Protein AF-A0A8W8NV64-F1 (afdb_monomer)

pLDDT: mean 71.46, std 15.32, range [35.78, 88.56]

Nearest PDB structures (foldseek):
  2grg-assembly1_A  TM=4.434E-01  e=5.613E+00  Saccharomyces cerevisiae
  8a3w-assembly1_g  TM=3.659E-01  e=4.357E+00  Leishmania major strain Friedlin

Sequence (96 aa):
VYKDMGQMTCQTTFAECAVLDKSYCGGTCPAGCSDLNDVYHAHRFALNLPVCRAALNSGDLTSSGGHVVWKNEHANGGEASEFVQSTRNINTPILG

Solvent-accessible surface area (backbone atoms only — not comparable to full-atom values): 5541 Å² total; per-residue (Å²): 94,79,46,78,62,50,78,45,48,64,73,41,30,48,53,77,53,79,48,58,74,77,16,37,36,32,34,32,28,53,55,65,47,70,83,58,97,74,80,55,91,58,83,58,37,51,30,86,41,32,44,46,37,47,29,42,54,67,64,72,34,54,65,74,30,46,74,48,43,31,32,32,44,69,47,104,86,50,60,31,31,30,72,58,52,90,75,64,52,90,74,60,76,82,80,125

Organism: Magallana gigas (NCBI:txid29159)

Foldseek 3Di:
DEAEPEADELQAFQVVVVDQDFYKYKYWYAAQSCPDPDQDPDQKDARNDGPQNVCCNPVVAPNRIGMWMWTWYDDPPGTIIGTPRPPPPPPPPPDD

Mean predicted aligned error: 9.49 Å

Secondary structure (DSSP, 8-state):
-EEEEEE--TT-BGGGS---SS-EEEEEEPTTTT-S------SSEETTSBHHHHHHHHTSS-TT-EEEEEEEEEETTEEEEEE--TTS-TT-----

Structure (mmCIF, N/CA/C/O backbone):
data_AF-A0A8W8NV64-F1
#
_entry.id   AF-A0A8W8NV64-F1
#
loop_
_atom_site.group_PDB
_atom_site.id
_atom_site.type_symbol
_atom_site.label_atom_id
_atom_site.label_alt_id
_atom_site.label_comp_id
_atom_site.label_asym_id
_atom_site.label_entity_id
_atom_site.label_seq_id
_atom_site.pdbx_PDB_ins_code
_atom_site.Cartn_x
_atom_site.Cartn_y
_atom_site.Cartn_z
_atom_site.occupancy
_atom_site.B_iso_or_equiv
_atom_site.auth_seq_id
_atom_site.auth_comp_id
_atom_site.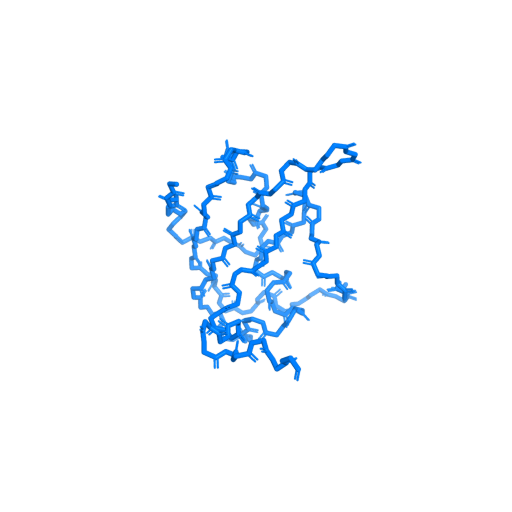auth_asym_id
_atom_site.auth_atom_id
_atom_site.pdbx_PDB_model_num
ATOM 1 N N . VAL A 1 1 ? 2.653 8.588 12.625 1.00 65.75 1 VAL A N 1
ATOM 2 C CA . VAL A 1 1 ? 1.227 8.978 12.479 1.00 65.75 1 VAL A CA 1
ATOM 3 C C . VAL A 1 1 ? 0.582 8.021 11.487 1.00 65.75 1 VAL A C 1
ATOM 5 O O . VAL A 1 1 ? 1.290 7.597 10.586 1.00 65.75 1 VAL A O 1
ATOM 8 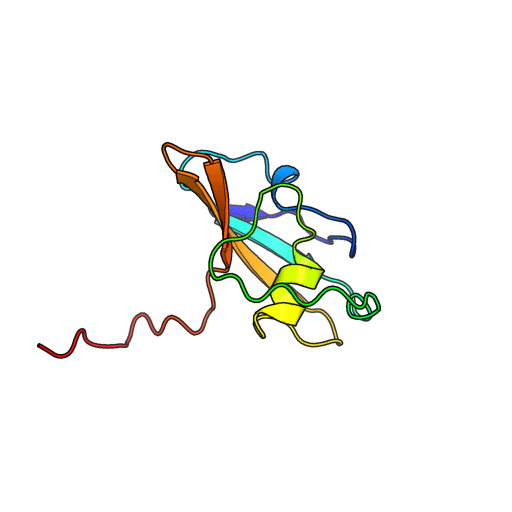N N . TYR A 1 2 ? -0.675 7.608 11.680 1.00 77.81 2 TYR A N 1
ATOM 9 C CA . TYR A 1 2 ? -1.413 6.792 10.703 1.00 77.81 2 TYR A CA 1
ATOM 10 C C . TYR A 1 2 ? -2.419 7.680 9.963 1.00 77.81 2 TYR A C 1
ATOM 12 O O . TYR A 1 2 ? -3.199 8.376 10.612 1.00 77.81 2 TYR A O 1
ATOM 20 N N . LYS A 1 3 ? -2.379 7.682 8.631 1.00 82.88 3 LYS A N 1
ATOM 21 C CA . LYS A 1 3 ? -3.321 8.384 7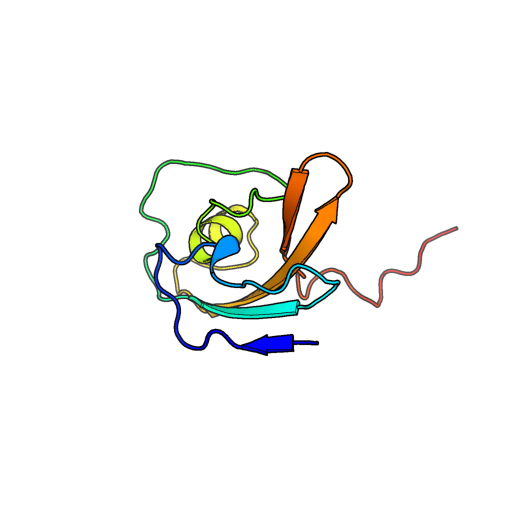.763 1.00 82.88 3 LYS A CA 1
ATOM 22 C C . LYS A 1 3 ? -4.238 7.366 7.103 1.00 82.88 3 LYS A C 1
ATOM 24 O O . LYS A 1 3 ? -3.799 6.582 6.265 1.00 82.88 3 LYS A O 1
ATOM 29 N N . ASP A 1 4 ? -5.511 7.413 7.471 1.00 83.94 4 ASP A N 1
ATOM 30 C CA . ASP A 1 4 ? -6.535 6.631 6.796 1.00 83.94 4 ASP A CA 1
ATOM 31 C C . ASP A 1 4 ? -6.983 7.350 5.518 1.00 83.94 4 ASP A C 1
ATOM 33 O O . ASP A 1 4 ? -7.367 8.520 5.549 1.00 83.94 4 ASP A O 1
ATOM 37 N N . MET A 1 5 ? -6.892 6.657 4.390 1.00 83.00 5 MET A N 1
ATOM 38 C CA . MET A 1 5 ? -7.355 7.100 3.079 1.00 83.00 5 M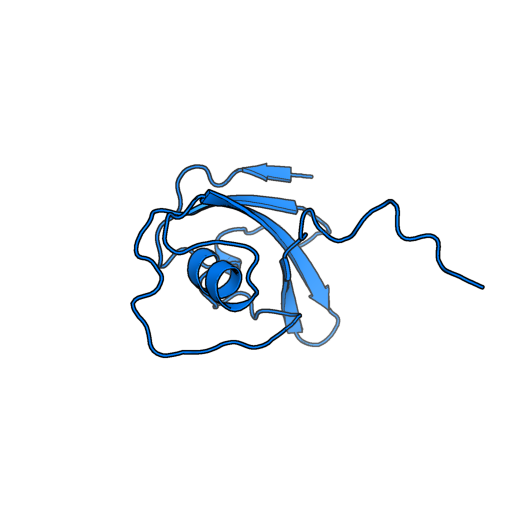ET A CA 1
ATOM 39 C C . MET A 1 5 ? -8.792 6.650 2.784 1.00 83.00 5 MET A C 1
ATOM 41 O O . MET A 1 5 ? -9.333 6.996 1.737 1.00 83.00 5 MET A O 1
ATOM 45 N N . GLY A 1 6 ? -9.426 5.889 3.682 1.00 86.69 6 GLY A N 1
ATOM 46 C CA . GLY A 1 6 ? -10.771 5.368 3.488 1.00 86.69 6 GLY A CA 1
ATOM 47 C C . GLY A 1 6 ? -10.862 4.406 2.304 1.00 86.69 6 GLY A C 1
ATOM 48 O O . GLY A 1 6 ? -10.029 3.511 2.144 1.00 86.69 6 GLY A O 1
ATOM 49 N N . GLN A 1 7 ? -11.904 4.560 1.484 1.00 87.06 7 GLN A N 1
ATOM 50 C CA . GLN A 1 7 ? -12.117 3.717 0.311 1.00 87.06 7 GLN A CA 1
ATOM 51 C C . GLN A 1 7 ? -11.260 4.210 -0.862 1.00 87.06 7 GLN A C 1
ATOM 53 O O . GLN A 1 7 ? -11.485 5.287 -1.410 1.00 87.06 7 GLN A O 1
ATOM 58 N N . MET A 1 8 ? -10.286 3.399 -1.257 1.00 87.88 8 MET A N 1
ATOM 59 C CA . MET A 1 8 ? -9.388 3.690 -2.367 1.00 87.88 8 MET A CA 1
ATOM 60 C C . MET A 1 8 ? -9.967 3.180 -3.689 1.00 87.88 8 MET A C 1
ATOM 62 O O . MET A 1 8 ? -10.967 2.461 -3.736 1.00 87.88 8 MET A O 1
ATOM 66 N N . THR A 1 9 ? -9.316 3.542 -4.788 1.00 87.00 9 THR A N 1
ATOM 67 C CA . THR A 1 9 ? -9.584 2.989 -6.118 1.00 87.00 9 THR A CA 1
ATOM 68 C C . THR A 1 9 ? -8.393 2.151 -6.573 1.00 87.00 9 THR A C 1
ATOM 70 O O . THR A 1 9 ? -7.286 2.290 -6.053 1.00 87.00 9 THR A O 1
ATOM 73 N N . CYS A 1 10 ? -8.565 1.329 -7.611 1.00 83.88 10 CYS A N 1
ATOM 74 C CA . CYS A 1 10 ? -7.445 0.602 -8.220 1.00 83.88 10 CYS A CA 1
ATOM 75 C C . CYS A 1 10 ? -6.367 1.518 -8.833 1.00 83.88 10 CYS A C 1
ATOM 77 O O . CYS A 1 10 ? -5.347 1.021 -9.307 1.00 83.88 10 CYS A O 1
ATOM 79 N N . GLN A 1 11 ? -6.609 2.831 -8.898 1.00 84.69 11 GLN A N 1
ATOM 80 C CA . GLN A 1 11 ? -5.677 3.842 -9.398 1.00 84.69 11 GLN A CA 1
ATOM 81 C C . GLN A 1 11 ? -5.064 4.684 -8.277 1.00 84.69 11 GLN A C 1
ATOM 83 O O . GLN A 1 11 ? -4.162 5.467 -8.546 1.00 84.69 11 GLN A O 1
ATOM 88 N N . THR A 1 12 ? -5.518 4.523 -7.030 1.00 87.19 12 THR A N 1
ATOM 89 C CA . THR A 1 12 ? -4.948 5.240 -5.890 1.00 87.19 12 THR A CA 1
ATOM 90 C C . THR A 1 12 ? -3.490 4.830 -5.719 1.00 87.19 12 THR A C 1
ATOM 92 O O . THR A 1 12 ? -3.187 3.643 -5.572 1.00 87.19 12 THR A O 1
ATOM 95 N N . THR A 1 13 ? -2.592 5.811 -5.774 1.00 86.50 13 THR A N 1
ATOM 96 C CA . THR A 1 13 ? -1.141 5.620 -5.694 1.00 86.50 13 THR A CA 1
ATOM 97 C C . THR A 1 13 ? -0.612 5.934 -4.302 1.00 86.50 13 THR A C 1
ATOM 99 O O . THR A 1 13 ? -1.289 6.554 -3.484 1.00 86.50 13 THR A O 1
ATOM 102 N N . PHE A 1 14 ? 0.612 5.507 -4.005 1.00 81.62 14 PHE A N 1
ATOM 103 C CA . PHE A 1 14 ? 1.238 5.794 -2.714 1.00 81.62 14 PHE A CA 1
ATOM 104 C C . PHE A 1 14 ? 1.510 7.296 -2.495 1.00 81.62 14 PHE A C 1
ATOM 106 O O . PHE A 1 14 ? 1.528 7.748 -1.347 1.00 81.62 14 PHE A O 1
ATOM 113 N N . ALA A 1 15 ? 1.681 8.066 -3.579 1.00 80.31 15 ALA A N 1
ATOM 114 C CA . ALA A 1 15 ? 1.862 9.520 -3.578 1.00 80.31 15 ALA A CA 1
ATOM 115 C C . ALA A 1 15 ? 0.645 10.273 -3.021 1.00 80.31 15 ALA A C 1
ATOM 117 O O . ALA A 1 15 ? 0.792 11.315 -2.385 1.00 80.31 15 ALA A O 1
ATOM 118 N N . GLU A 1 16 ? -0.560 9.727 -3.220 1.00 80.38 16 GLU A N 1
ATOM 119 C CA . GLU A 1 16 ? -1.799 10.286 -2.663 1.00 80.38 16 GLU A CA 1
ATOM 120 C C . GLU A 1 16 ? -1.746 10.339 -1.130 1.00 80.38 16 GLU A C 1
ATOM 122 O O . GLU A 1 16 ? -2.298 11.240 -0.484 1.00 80.38 16 GLU A O 1
ATOM 127 N N . CYS A 1 17 ? -1.003 9.411 -0.524 1.00 73.31 17 CYS A N 1
ATOM 128 C CA . CYS A 1 17 ? -0.629 9.541 0.864 1.00 73.31 17 CYS A CA 1
ATOM 129 C C . CYS A 1 17 ? 0.547 10.515 1.003 1.00 73.31 17 CYS A C 1
ATOM 131 O O . CYS A 1 17 ? 1.695 10.124 1.178 1.00 73.31 17 CYS A O 1
ATOM 133 N N . ALA A 1 18 ? 0.232 11.813 0.960 1.00 64.19 18 ALA A N 1
ATOM 134 C CA . ALA A 1 18 ? 1.162 12.947 1.069 1.00 64.19 18 ALA A CA 1
ATOM 135 C C . ALA A 1 18 ? 1.924 13.064 2.414 1.00 64.19 18 ALA A C 1
ATOM 137 O O . ALA A 1 18 ? 2.368 14.143 2.802 1.00 64.19 18 ALA A O 1
ATOM 138 N N . VAL A 1 19 ? 2.035 11.980 3.179 1.00 62.91 19 VAL A N 1
ATOM 139 C CA . VAL A 1 19 ? 2.850 11.899 4.389 1.00 62.91 19 VAL A CA 1
ATOM 140 C C . VAL A 1 19 ? 4.182 11.242 4.035 1.00 62.91 19 VAL A C 1
ATOM 142 O O . VAL A 1 19 ? 4.249 10.041 3.794 1.00 62.91 19 VAL A O 1
ATOM 145 N N . LEU A 1 20 ? 5.240 12.051 3.998 1.00 57.69 20 LEU A N 1
ATOM 146 C CA . LEU A 1 20 ? 6.614 11.628 3.690 1.00 57.69 20 LEU A CA 1
ATOM 147 C C . LEU A 1 20 ? 7.446 11.325 4.954 1.00 57.69 20 LEU A C 1
ATOM 149 O O . LEU A 1 20 ? 8.479 10.664 4.878 1.00 57.69 20 LEU A O 1
ATOM 153 N N . ASP A 1 21 ? 6.986 11.765 6.130 1.00 58.53 21 ASP A N 1
ATOM 154 C CA . ASP A 1 21 ? 7.720 11.659 7.396 1.00 58.53 21 ASP A CA 1
ATOM 155 C C . ASP A 1 21 ? 7.226 10.482 8.249 1.00 58.53 21 ASP A C 1
ATOM 157 O O . ASP A 1 21 ? 6.277 10.616 9.033 1.00 58.53 21 ASP A O 1
ATOM 161 N N . LYS A 1 22 ? 7.856 9.307 8.077 1.00 56.62 22 LYS A N 1
ATOM 162 C CA . LYS A 1 22 ? 7.711 8.099 8.929 1.00 56.62 22 LYS A CA 1
ATOM 163 C C . LYS A 1 22 ? 6.274 7.818 9.379 1.00 56.62 22 LYS A C 1
ATOM 165 O O . LYS A 1 22 ? 5.995 7.530 10.549 1.00 56.62 22 LYS A O 1
ATOM 170 N N . SER A 1 23 ? 5.344 7.963 8.451 1.00 70.44 23 SER A N 1
ATOM 171 C CA . SER A 1 23 ? 3.924 7.860 8.729 1.00 70.44 23 SER A CA 1
ATOM 172 C C . SER A 1 23 ? 3.341 6.719 7.924 1.00 70.44 23 SER A C 1
ATOM 174 O O . SER A 1 23 ? 3.723 6.457 6.785 1.00 70.44 23 SER A O 1
ATOM 176 N N . TYR A 1 24 ? 2.454 6.003 8.594 1.00 80.81 24 TYR A N 1
ATOM 177 C CA . TYR A 1 24 ? 1.733 4.885 8.040 1.00 80.81 24 TYR A CA 1
ATOM 178 C C . TYR A 1 24 ? 0.515 5.420 7.318 1.00 80.81 24 TYR A C 1
ATOM 180 O O . TYR A 1 24 ? -0.126 6.366 7.767 1.00 80.81 24 TYR A O 1
ATOM 188 N N . CYS A 1 25 ? 0.194 4.792 6.214 1.00 85.44 25 CYS A N 1
ATOM 189 C CA . CYS A 1 25 ? -0.972 5.071 5.418 1.00 85.44 25 CYS A CA 1
ATOM 190 C C . CYS A 1 25 ? -1.764 3.789 5.325 1.00 85.44 25 CYS A C 1
ATOM 192 O O . CYS A 1 25 ? -1.174 2.715 5.224 1.00 85.44 25 CYS A O 1
ATOM 194 N N . GLY A 1 26 ? -3.080 3.880 5.359 1.00 86.75 26 GLY A N 1
ATOM 195 C CA . GLY A 1 26 ? -3.903 2.716 5.106 1.00 86.75 26 GLY A CA 1
ATOM 196 C C . GLY A 1 26 ? -5.175 3.083 4.390 1.00 86.75 26 GLY A C 1
ATOM 197 O O . GLY A 1 26 ? -5.624 4.223 4.431 1.00 86.75 26 GLY A O 1
ATOM 198 N N . GLY A 1 27 ? -5.742 2.110 3.701 1.00 88.56 27 GLY A N 1
ATOM 199 C CA . GLY A 1 27 ? -6.971 2.297 2.955 1.00 88.56 27 GLY A CA 1
ATOM 200 C C . GLY A 1 27 ? -7.540 0.970 2.497 1.00 88.56 27 GLY A C 1
ATOM 201 O O . GLY A 1 27 ? -6.865 -0.059 2.495 1.00 88.56 27 GLY A O 1
ATOM 202 N N . THR A 1 28 ? -8.808 0.994 2.117 1.00 88.56 28 THR A N 1
ATOM 203 C CA . THR A 1 28 ? -9.538 -0.188 1.671 1.00 88.56 28 THR A CA 1
ATOM 204 C C . THR A 1 28 ? -9.574 -0.225 0.156 1.00 88.56 28 THR A C 1
ATOM 206 O O . THR A 1 28 ? -10.127 0.665 -0.488 1.00 88.56 28 THR A O 1
ATOM 209 N N . CYS A 1 29 ? -8.981 -1.267 -0.405 1.00 87.69 29 CYS A N 1
ATOM 210 C CA . CYS A 1 29 ? -8.968 -1.546 -1.826 1.00 87.69 29 CYS A CA 1
ATOM 211 C C . CYS A 1 29 ? -10.231 -2.298 -2.261 1.00 87.69 29 CYS A C 1
ATOM 213 O O . CYS A 1 29 ? -10.624 -3.258 -1.591 1.00 87.69 29 CYS A O 1
ATOM 215 N N . PRO A 1 30 ? -10.843 -1.916 -3.393 1.00 87.62 30 PRO A N 1
ATOM 216 C CA . PRO A 1 30 ? -11.973 -2.636 -3.957 1.00 87.62 30 PRO A CA 1
ATOM 217 C C . PRO A 1 30 ? -11.524 -3.959 -4.599 1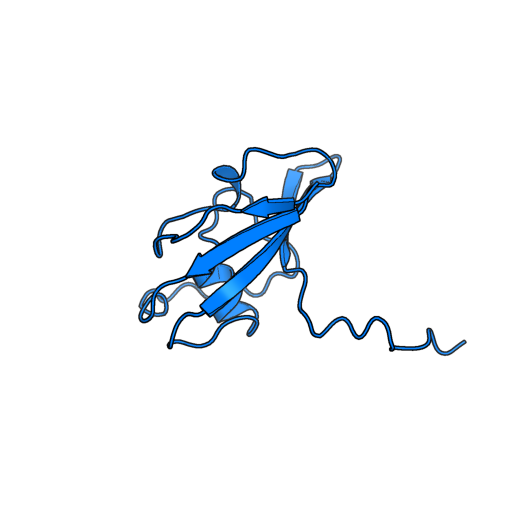.00 87.62 30 PRO A C 1
ATOM 219 O O . PRO A 1 30 ? -10.355 -4.142 -4.946 1.00 87.62 30 PRO A O 1
ATOM 222 N N . ALA A 1 31 ? -12.471 -4.883 -4.767 1.00 83.12 31 ALA A N 1
ATOM 223 C CA . ALA A 1 31 ? -12.255 -6.119 -5.514 1.00 83.12 31 ALA A CA 1
ATOM 224 C C . ALA A 1 31 ? -12.029 -5.834 -7.010 1.00 83.12 31 ALA A C 1
ATOM 226 O O . ALA A 1 31 ? -12.539 -4.850 -7.546 1.00 83.12 31 ALA A O 1
ATOM 227 N N . GLY A 1 32 ? -11.291 -6.714 -7.693 1.00 79.56 32 GLY A N 1
ATOM 228 C CA . GLY A 1 32 ? -11.091 -6.624 -9.147 1.00 79.56 32 GLY A CA 1
ATOM 229 C C . GLY A 1 32 ? -9.947 -5.712 -9.609 1.00 79.56 32 GLY A C 1
ATOM 230 O O . GLY A 1 32 ? -9.844 -5.412 -10.792 1.00 79.56 32 GLY A O 1
ATOM 231 N N . CYS A 1 33 ? -9.035 -5.292 -8.723 1.00 76.12 33 CYS A N 1
ATOM 232 C CA . CYS A 1 33 ? -7.856 -4.504 -9.127 1.00 76.12 33 CYS A CA 1
ATOM 233 C C . CYS A 1 33 ? -6.736 -5.319 -9.819 1.00 76.12 33 CYS A C 1
ATOM 235 O O . CYS A 1 33 ? -5.697 -4.750 -10.179 1.00 76.12 33 CYS A O 1
ATOM 237 N N . SER A 1 34 ? -6.947 -6.625 -10.014 1.00 67.81 34 SER A N 1
ATOM 238 C CA . SER A 1 34 ? -6.016 -7.603 -10.600 1.00 6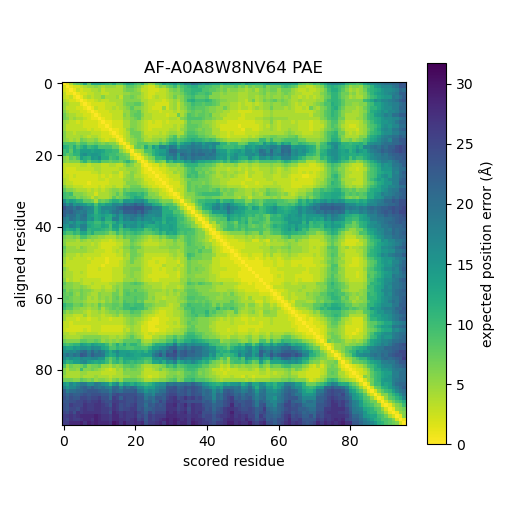7.81 34 SER A CA 1
ATOM 239 C C . SER A 1 34 ? -5.889 -7.538 -12.128 1.00 67.81 34 SER A C 1
ATOM 241 O O . SER A 1 34 ? -5.078 -8.258 -12.696 1.00 67.81 34 SER A O 1
ATOM 243 N N . ASP A 1 35 ? -6.661 -6.680 -12.795 1.00 60.62 35 ASP A N 1
ATOM 244 C CA . ASP A 1 35 ? -6.858 -6.684 -14.254 1.00 60.62 35 ASP A CA 1
ATOM 245 C C . ASP A 1 35 ? -5.711 -6.098 -15.107 1.00 60.62 35 ASP A C 1
ATOM 247 O O . ASP A 1 35 ? -5.906 -5.791 -16.278 1.00 60.62 35 ASP A O 1
ATOM 2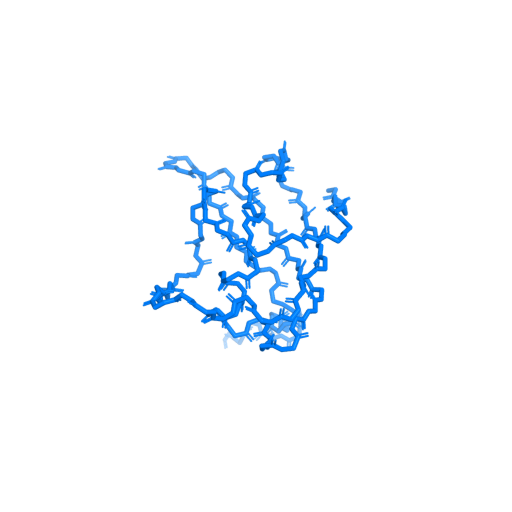51 N N . LEU A 1 36 ? -4.502 -5.895 -14.571 1.00 53.53 36 LEU A N 1
ATOM 252 C CA . LEU A 1 36 ? -3.392 -5.378 -15.385 1.00 53.53 36 LEU A CA 1
ATOM 253 C C . LEU A 1 36 ? -2.133 -6.230 -15.234 1.00 53.53 36 LEU A C 1
ATOM 255 O O . LEU A 1 36 ? -1.624 -6.410 -14.132 1.00 53.53 36 LEU A O 1
ATOM 259 N N . ASN A 1 37 ? -1.657 -6.705 -16.390 1.00 52.81 37 ASN A N 1
ATOM 260 C CA . ASN A 1 37 ? -0.505 -7.570 -16.686 1.00 52.81 37 ASN A CA 1
ATOM 261 C C . ASN A 1 37 ? 0.863 -7.117 -16.124 1.00 52.81 37 ASN A C 1
ATOM 263 O O . ASN A 1 37 ? 1.883 -7.705 -16.478 1.00 52.81 37 ASN A O 1
ATOM 267 N N . ASP A 1 38 ? 0.916 -6.095 -15.273 1.00 55.56 38 ASP A N 1
ATOM 268 C CA . ASP A 1 38 ? 2.159 -5.598 -14.693 1.00 55.56 38 ASP A CA 1
ATOM 269 C C . ASP A 1 38 ? 2.418 -6.250 -13.338 1.00 55.56 38 ASP A C 1
ATOM 271 O O . ASP A 1 38 ? 1.794 -5.932 -12.317 1.00 55.56 38 ASP A O 1
ATOM 275 N N . VAL A 1 39 ? 3.368 -7.181 -13.353 1.00 54.78 39 VAL A N 1
ATOM 276 C CA . VAL A 1 39 ? 3.841 -7.875 -12.164 1.00 54.78 39 VAL A CA 1
ATOM 277 C C . VAL A 1 39 ? 4.983 -7.079 -11.536 1.00 54.78 39 VAL A C 1
ATOM 279 O O . VAL A 1 39 ? 6.106 -7.067 -12.041 1.00 54.78 39 VAL A O 1
ATOM 282 N N . TYR A 1 40 ? 4.707 -6.410 -10.414 1.00 59.88 40 TYR A N 1
ATOM 283 C CA . TYR A 1 40 ? 5.717 -5.669 -9.652 1.00 59.88 40 TYR A CA 1
ATOM 284 C C . TYR A 1 40 ? 6.228 -6.510 -8.477 1.00 59.88 40 TYR A C 1
ATOM 286 O O . TYR A 1 40 ? 5.640 -6.515 -7.398 1.00 59.88 40 TYR A O 1
ATOM 294 N N . HIS A 1 41 ? 7.350 -7.203 -8.670 1.00 55.00 41 HIS A N 1
ATOM 295 C CA . HIS A 1 41 ? 8.037 -7.957 -7.614 1.00 55.00 41 HIS A CA 1
ATOM 296 C C . HIS A 1 41 ? 9.063 -7.088 -6.872 1.00 55.00 41 HIS A C 1
ATOM 298 O O . HIS A 1 41 ? 10.269 -7.319 -6.962 1.00 55.00 41 HIS A O 1
ATOM 304 N N . ALA A 1 42 ? 8.605 -6.065 -6.152 1.00 62.00 42 ALA A N 1
ATOM 305 C CA . ALA A 1 42 ? 9.493 -5.185 -5.399 1.00 62.00 42 ALA A CA 1
ATOM 306 C C . ALA A 1 42 ? 9.100 -5.129 -3.918 1.00 62.00 42 ALA A C 1
ATOM 308 O O . ALA A 1 42 ? 7.930 -5.013 -3.582 1.00 62.00 42 ALA A O 1
ATOM 309 N N . HIS A 1 43 ? 10.091 -5.168 -3.020 1.00 64.62 43 HIS A N 1
ATOM 310 C CA . HIS A 1 43 ? 9.870 -4.881 -1.592 1.00 64.62 43 HIS A CA 1
ATOM 311 C C . HIS A 1 43 ? 9.628 -3.380 -1.345 1.00 64.62 43 HIS A C 1
ATOM 313 O O . HIS A 1 43 ? 9.110 -2.984 -0.308 1.00 64.62 43 HIS A O 1
ATOM 319 N N . ARG A 1 44 ? 10.014 -2.546 -2.318 1.00 73.44 44 ARG A N 1
ATOM 320 C CA . ARG A 1 44 ? 9.880 -1.091 -2.314 1.00 73.44 44 ARG A CA 1
ATOM 321 C C . ARG A 1 44 ? 9.173 -0.657 -3.589 1.00 73.44 44 ARG A C 1
ATOM 323 O O . ARG A 1 44 ? 9.670 -0.909 -4.683 1.00 73.44 44 ARG A O 1
ATOM 330 N N . PHE A 1 45 ? 8.042 0.008 -3.440 1.00 78.00 45 PHE A N 1
ATOM 331 C CA . PHE A 1 45 ? 7.237 0.538 -4.529 1.00 78.00 45 PHE A CA 1
ATOM 332 C C . PHE A 1 45 ? 7.520 2.023 -4.703 1.00 78.00 45 PHE A C 1
ATOM 334 O O . PHE A 1 45 ? 7.632 2.748 -3.724 1.00 78.00 45 PHE A O 1
ATOM 341 N N . ALA A 1 46 ? 7.644 2.495 -5.939 1.00 80.31 46 ALA A N 1
ATOM 342 C CA . ALA A 1 46 ? 7.740 3.927 -6.187 1.00 80.31 46 ALA A CA 1
ATOM 343 C C . ALA A 1 46 ? 6.407 4.616 -5.847 1.00 80.31 46 ALA A C 1
ATOM 345 O O . ALA A 1 46 ? 5.340 4.013 -5.998 1.00 80.31 46 ALA A O 1
ATOM 346 N N . LEU A 1 47 ? 6.452 5.883 -5.415 1.00 79.75 47 LEU A N 1
ATOM 347 C CA . LEU A 1 47 ? 5.241 6.584 -4.968 1.00 79.75 47 LEU A CA 1
ATOM 348 C C . LEU A 1 47 ? 4.145 6.689 -6.040 1.00 79.75 47 LEU A C 1
ATOM 350 O O . LEU A 1 47 ? 2.957 6.736 -5.730 1.00 79.75 47 LEU A O 1
ATOM 354 N N . ASN A 1 48 ? 4.536 6.705 -7.310 1.00 81.12 48 ASN A N 1
ATOM 355 C CA . ASN A 1 48 ? 3.632 6.771 -8.453 1.00 81.12 48 ASN A CA 1
ATOM 356 C C . ASN A 1 48 ? 2.937 5.434 -8.775 1.00 81.12 48 ASN A C 1
ATOM 358 O O . ASN A 1 48 ? 2.117 5.394 -9.691 1.00 81.12 48 ASN A O 1
ATOM 362 N N . LEU A 1 49 ? 3.252 4.344 -8.066 1.00 81.06 49 LEU A N 1
ATOM 363 C CA . LEU A 1 49 ? 2.615 3.049 -8.293 1.00 81.06 49 LEU A CA 1
ATOM 364 C C . LEU A 1 49 ? 1.256 2.941 -7.578 1.00 81.06 49 LEU A C 1
ATOM 366 O O . LEU A 1 49 ? 1.089 3.473 -6.479 1.00 81.06 49 LEU A O 1
ATOM 370 N N . PRO A 1 50 ? 0.278 2.229 -8.171 1.00 87.00 50 PRO A N 1
ATOM 371 C CA . PRO A 1 50 ? -1.025 1.989 -7.556 1.00 87.00 50 PRO A CA 1
ATOM 372 C C . PRO A 1 50 ? -0.932 1.036 -6.353 1.00 87.00 50 PRO A C 1
ATOM 374 O O . PRO A 1 50 ? -0.514 -0.115 -6.498 1.00 87.00 50 PRO A O 1
ATOM 377 N N . VAL A 1 51 ? -1.404 1.484 -5.184 1.00 86.19 51 VAL A N 1
ATOM 378 C CA . VAL A 1 51 ? -1.317 0.769 -3.896 1.00 86.19 51 VAL A CA 1
ATOM 379 C C . VAL A 1 51 ? -2.026 -0.580 -3.964 1.00 86.19 51 VAL A C 1
ATOM 381 O O . VAL A 1 51 ? -1.430 -1.616 -3.702 1.00 86.19 51 VAL A O 1
ATOM 384 N N . CYS A 1 52 ? -3.294 -0.603 -4.376 1.00 85.81 52 CYS A N 1
ATOM 385 C CA . CYS A 1 52 ? -4.087 -1.835 -4.390 1.00 85.81 52 CYS A CA 1
ATOM 386 C C . CYS A 1 52 ? -3.497 -2.916 -5.296 1.00 85.81 52 CYS A C 1
ATOM 388 O O . CYS A 1 52 ? -3.564 -4.103 -4.991 1.00 85.81 52 CYS A O 1
ATOM 390 N N . ARG A 1 53 ? -2.881 -2.507 -6.406 1.00 82.38 53 ARG A N 1
ATOM 391 C CA . ARG A 1 53 ? -2.227 -3.431 -7.330 1.00 82.38 53 ARG A CA 1
ATOM 392 C C . ARG A 1 53 ? -0.877 -3.894 -6.814 1.00 82.38 53 ARG A C 1
ATOM 394 O O . ARG A 1 53 ? -0.546 -5.065 -6.965 1.00 82.38 53 ARG A O 1
ATOM 401 N N . ALA A 1 54 ? -0.109 -2.992 -6.218 1.00 80.94 54 ALA A N 1
ATOM 402 C CA . ALA A 1 54 ? 1.140 -3.337 -5.567 1.00 80.94 54 ALA A CA 1
ATOM 403 C C . ALA A 1 54 ? 0.895 -4.356 -4.438 1.00 80.94 54 ALA A C 1
ATOM 405 O O . ALA A 1 54 ? 1.615 -5.344 -4.365 1.00 80.94 54 ALA A O 1
ATOM 406 N N . ALA A 1 55 ? -0.182 -4.189 -3.662 1.00 81.81 55 ALA A N 1
ATOM 407 C CA . ALA A 1 55 ? -0.571 -5.112 -2.598 1.00 81.81 55 ALA A CA 1
ATOM 408 C C . ALA A 1 55 ? -1.024 -6.484 -3.130 1.00 81.81 55 ALA A C 1
ATOM 410 O O . ALA A 1 55 ? -0.680 -7.521 -2.570 1.00 81.81 55 ALA A O 1
ATOM 411 N N . LEU A 1 56 ? -1.767 -6.513 -4.244 1.00 81.00 56 LEU A N 1
ATOM 412 C CA . LEU A 1 56 ? -2.120 -7.764 -4.929 1.00 81.00 56 LEU A CA 1
ATOM 413 C C . LEU A 1 56 ? -0.873 -8.517 -5.410 1.00 81.00 56 LEU A C 1
ATOM 415 O O . LEU A 1 56 ? -0.782 -9.731 -5.265 1.00 81.00 56 LEU A O 1
ATOM 419 N N . ASN A 1 57 ? 0.093 -7.788 -5.971 1.00 76.88 57 ASN A N 1
ATOM 420 C CA . ASN A 1 57 ? 1.332 -8.361 -6.492 1.00 76.88 57 ASN A CA 1
ATOM 421 C C . ASN A 1 57 ? 2.298 -8.812 -5.392 1.00 76.88 57 ASN A C 1
ATOM 423 O O . ASN A 1 57 ? 3.007 -9.800 -5.573 1.00 76.88 57 ASN A O 1
ATOM 427 N N . SER A 1 58 ? 2.333 -8.117 -4.253 1.00 74.38 58 SER A N 1
ATOM 428 C CA . SER A 1 58 ? 3.132 -8.525 -3.095 1.00 74.38 58 SER A CA 1
ATOM 429 C C . SER A 1 58 ? 2.512 -9.692 -2.321 1.00 74.38 58 SER A C 1
ATOM 431 O O . SER A 1 58 ? 3.164 -10.252 -1.439 1.00 74.38 58 SER A O 1
ATOM 433 N N . GLY A 1 59 ? 1.272 -10.073 -2.647 1.00 75.06 59 GLY A N 1
ATOM 434 C CA . GLY A 1 59 ? 0.504 -11.076 -1.911 1.00 75.06 59 GLY A CA 1
ATOM 435 C C . GLY A 1 59 ? -0.057 -10.563 -0.581 1.00 75.06 59 GLY A C 1
ATOM 436 O O . GLY A 1 59 ? -0.577 -11.354 0.201 1.00 75.06 59 GLY A O 1
ATOM 437 N N . ASP A 1 60 ? 0.031 -9.254 -0.324 1.00 75.25 60 ASP A N 1
ATOM 438 C CA . ASP A 1 60 ? -0.599 -8.572 0.815 1.00 75.25 60 ASP A CA 1
ATOM 439 C C . ASP A 1 60 ? -2.122 -8.515 0.697 1.00 75.25 60 ASP A C 1
ATOM 441 O O . ASP A 1 60 ? -2.830 -8.419 1.698 1.00 75.25 60 ASP A O 1
ATOM 445 N N . LEU A 1 61 ? -2.622 -8.540 -0.536 1.00 78.50 61 LEU A N 1
ATOM 446 C CA . LEU A 1 61 ? -4.033 -8.422 -0.857 1.00 78.50 61 LEU A CA 1
ATOM 447 C C . LEU A 1 61 ? -4.452 -9.540 -1.810 1.00 78.50 61 LEU A C 1
ATOM 449 O O . LEU A 1 61 ? -3.677 -9.981 -2.656 1.00 78.50 61 LEU A O 1
ATOM 453 N N . THR A 1 62 ? -5.706 -9.972 -1.713 1.00 78.62 62 THR A N 1
ATOM 454 C CA . THR A 1 62 ? -6.325 -10.925 -2.643 1.00 78.62 62 THR A CA 1
ATOM 455 C C . THR A 1 62 ? -7.244 -10.205 -3.627 1.00 78.62 62 THR A C 1
ATOM 457 O O . THR A 1 62 ? -7.677 -9.078 -3.389 1.00 78.62 62 THR A O 1
ATOM 460 N N . SER A 1 63 ? -7.594 -10.851 -4.745 1.00 76.00 63 SER A N 1
ATOM 461 C CA . SER A 1 63 ? -8.468 -10.277 -5.791 1.00 76.00 63 SER A CA 1
ATOM 462 C C . SER A 1 63 ? -9.857 -9.844 -5.293 1.00 76.00 63 SER A C 1
ATOM 464 O O . SER A 1 63 ? -10.539 -9.069 -5.967 1.00 76.00 63 SER A O 1
ATOM 466 N N . SER A 1 64 ? -10.251 -10.278 -4.095 1.00 79.62 64 SER A N 1
ATOM 467 C CA . SER A 1 64 ? -11.432 -9.818 -3.360 1.00 79.62 64 SER A CA 1
ATOM 468 C C . SER A 1 64 ? -11.319 -8.393 -2.802 1.00 79.62 64 SER A C 1
ATOM 470 O O . SER A 1 64 ? -12.295 -7.890 -2.251 1.00 79.62 64 SER A O 1
ATOM 472 N N . GLY A 1 65 ? -10.162 -7.737 -2.924 1.00 80.88 65 GLY A N 1
ATOM 473 C CA . GLY A 1 65 ? -9.901 -6.468 -2.251 1.00 80.88 65 GLY A CA 1
ATOM 474 C C . GLY A 1 65 ? -9.719 -6.654 -0.743 1.00 80.88 65 GLY A C 1
ATOM 475 O O . GLY A 1 65 ? -9.607 -7.779 -0.250 1.00 80.88 65 GLY A O 1
ATOM 476 N N . GLY A 1 66 ? -9.665 -5.543 -0.009 1.00 85.44 66 GLY A N 1
ATOM 477 C CA . GLY A 1 66 ? -9.382 -5.543 1.428 1.00 85.44 66 GLY A CA 1
ATOM 478 C C . GLY A 1 66 ? -8.598 -4.321 1.901 1.00 85.44 66 GLY A C 1
ATOM 479 O O . GLY A 1 66 ? -8.226 -3.452 1.113 1.00 85.44 66 GLY A O 1
ATOM 480 N N . HIS A 1 67 ? -8.377 -4.238 3.209 1.00 87.25 67 HIS A N 1
ATOM 481 C CA . HIS A 1 67 ? -7.609 -3.153 3.818 1.00 87.25 67 HIS A CA 1
ATOM 482 C C . HIS A 1 67 ? -6.111 -3.420 3.707 1.00 87.25 67 HIS A C 1
ATOM 484 O O . HIS A 1 67 ? -5.653 -4.527 3.976 1.00 87.25 67 HIS A O 1
ATOM 490 N N . VAL A 1 68 ? -5.361 -2.401 3.302 1.00 85.50 68 VAL A N 1
ATOM 491 C CA . VAL A 1 68 ? -3.907 -2.455 3.162 1.00 85.50 68 VAL A CA 1
ATOM 492 C C . VAL A 1 68 ? -3.286 -1.294 3.914 1.00 85.50 68 VAL A C 1
ATOM 494 O O . VAL A 1 68 ? -3.828 -0.187 3.922 1.00 85.50 68 VAL A O 1
ATOM 497 N N . VAL A 1 69 ? -2.137 -1.549 4.534 1.00 86.81 69 VAL A N 1
ATOM 498 C CA . VAL A 1 69 ? -1.364 -0.549 5.271 1.00 86.81 69 VAL A CA 1
ATOM 499 C C . VAL A 1 69 ? 0.060 -0.544 4.742 1.00 86.81 69 VAL A C 1
ATOM 501 O O . VAL A 1 69 ? 0.686 -1.586 4.562 1.00 86.81 69 VAL A O 1
ATOM 504 N N . TRP A 1 70 ? 0.591 0.643 4.494 1.00 84.38 70 TRP A N 1
ATOM 505 C CA . TRP A 1 70 ? 1.943 0.848 4.003 1.00 84.38 70 TRP A CA 1
ATOM 506 C C . TRP A 1 70 ? 2.622 1.981 4.760 1.00 84.38 70 TRP A C 1
ATOM 508 O O . TRP A 1 70 ? 1.984 2.773 5.454 1.00 84.38 70 TRP A O 1
ATOM 518 N N . LYS A 1 71 ? 3.940 2.056 4.634 1.00 82.44 71 LYS A N 1
ATOM 519 C CA . LYS A 1 71 ? 4.739 3.185 5.104 1.00 82.44 71 LYS A CA 1
ATOM 520 C C . LYS A 1 71 ? 5.414 3.838 3.908 1.00 82.44 71 LYS A C 1
ATOM 522 O O . LYS A 1 71 ? 5.957 3.143 3.050 1.00 82.44 71 LYS A O 1
ATOM 527 N N . ASN A 1 72 ? 5.384 5.164 3.869 1.00 78.31 72 ASN A N 1
ATOM 528 C CA . ASN A 1 72 ? 6.188 5.936 2.932 1.00 78.31 72 ASN A CA 1
ATOM 529 C C . ASN A 1 72 ? 7.536 6.224 3.602 1.00 78.31 72 ASN A C 1
ATOM 531 O O . ASN A 1 72 ? 7.593 6.791 4.695 1.00 78.31 72 ASN A O 1
ATOM 535 N N . GLU A 1 73 ? 8.618 5.789 2.966 1.00 71.06 73 GLU A N 1
ATOM 536 C CA . GLU A 1 73 ? 9.987 6.048 3.388 1.00 71.06 73 GLU A CA 1
ATOM 537 C C . GLU A 1 73 ? 10.663 6.943 2.349 1.00 71.06 73 GLU A C 1
ATOM 539 O O . GLU A 1 73 ? 10.907 6.552 1.206 1.00 71.06 73 GLU A O 1
ATOM 544 N N . HIS A 1 74 ? 11.003 8.164 2.761 1.00 62.38 74 HIS A N 1
ATOM 545 C CA . HIS A 1 74 ? 11.885 9.015 1.978 1.00 62.38 74 HIS A CA 1
ATOM 546 C C . HIS A 1 74 ? 13.324 8.513 2.174 1.00 62.38 74 HIS A C 1
ATOM 548 O O . HIS A 1 74 ? 13.988 8.839 3.160 1.00 62.38 74 HIS A O 1
ATOM 554 N N . ALA A 1 75 ? 13.794 7.647 1.277 1.00 51.50 75 ALA A N 1
ATOM 555 C CA . ALA A 1 75 ? 15.193 7.240 1.251 1.00 51.50 75 ALA A CA 1
ATOM 556 C C . ALA A 1 75 ? 16.009 8.305 0.501 1.00 51.50 75 ALA A C 1
ATOM 558 O O . ALA A 1 75 ? 15.518 8.878 -0.469 1.00 51.50 75 ALA A O 1
ATOM 559 N N . ASN A 1 76 ? 17.256 8.553 0.925 1.00 45.25 76 ASN A N 1
ATOM 560 C CA . ASN A 1 76 ? 18.201 9.547 0.371 1.00 45.25 76 ASN A CA 1
ATOM 561 C C . ASN A 1 76 ? 18.668 9.246 -1.083 1.00 45.25 76 ASN A C 1
ATOM 563 O O . ASN A 1 76 ? 19.853 9.307 -1.396 1.00 45.25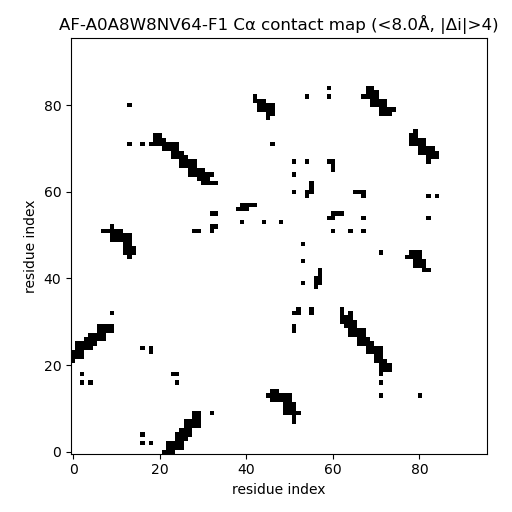 76 ASN A O 1
ATOM 567 N N . GLY A 1 77 ? 17.741 8.882 -1.966 1.00 50.88 77 GLY A N 1
ATOM 568 C CA . GLY A 1 77 ? 17.945 8.475 -3.355 1.00 50.88 77 GLY A CA 1
ATOM 569 C C . GLY A 1 77 ? 16.648 8.113 -4.099 1.00 50.88 77 GLY A C 1
ATOM 570 O O . GLY A 1 77 ? 16.728 7.686 -5.247 1.00 50.88 77 GLY A O 1
ATOM 571 N N . GLY A 1 78 ? 15.469 8.261 -3.476 1.00 58.84 78 GLY A N 1
ATOM 572 C CA . GLY A 1 78 ? 14.165 8.053 -4.113 1.00 58.84 78 GLY A CA 1
ATOM 573 C C . GLY A 1 78 ? 13.027 7.906 -3.099 1.00 58.84 78 GLY A C 1
ATOM 574 O O . GLY A 1 78 ? 13.230 7.416 -1.986 1.00 58.84 78 GLY A O 1
ATOM 575 N N . GLU A 1 79 ? 11.824 8.328 -3.484 1.00 69.06 79 GLU A N 1
ATOM 576 C CA . GLU A 1 79 ? 10.621 8.157 -2.671 1.00 69.06 79 GLU A CA 1
ATOM 577 C C . GLU A 1 79 ? 10.067 6.737 -2.862 1.00 69.06 79 GLU A C 1
ATOM 579 O O . GLU A 1 79 ? 9.680 6.354 -3.972 1.00 69.06 79 GLU A O 1
ATOM 584 N N . ALA A 1 80 ? 10.057 5.942 -1.789 1.00 76.06 80 ALA A N 1
ATOM 585 C CA . ALA A 1 80 ? 9.625 4.551 -1.832 1.00 76.06 80 ALA A CA 1
ATOM 586 C C . ALA A 1 80 ? 8.597 4.235 -0.742 1.00 76.06 80 ALA A C 1
ATOM 588 O O . ALA A 1 80 ? 8.645 4.764 0.365 1.00 76.06 80 ALA A O 1
ATOM 589 N N . SER A 1 81 ? 7.699 3.309 -1.045 1.00 79.44 81 SER A N 1
ATOM 590 C CA . SER A 1 81 ? 6.698 2.786 -0.128 1.00 79.44 81 SER A CA 1
ATOM 591 C C . SER A 1 81 ? 6.894 1.299 0.074 1.00 79.44 81 SER A C 1
ATOM 593 O O . SER A 1 81 ? 7.173 0.555 -0.862 1.00 79.44 81 SER A O 1
ATOM 595 N N . GLU A 1 82 ? 6.721 0.853 1.306 1.00 81.81 82 GLU A N 1
ATOM 596 C CA . GLU A 1 82 ? 6.802 -0.556 1.676 1.00 81.81 82 GLU A CA 1
ATOM 597 C C . GLU A 1 82 ? 5.494 -0.932 2.368 1.00 81.81 82 GLU A C 1
ATOM 599 O O . GLU A 1 82 ? 5.046 -0.228 3.282 1.00 81.81 82 GLU A O 1
ATOM 604 N N . PHE A 1 83 ? 4.864 -2.026 1.932 1.00 81.31 83 PHE A N 1
ATOM 605 C CA . PHE A 1 83 ? 3.713 -2.559 2.652 1.00 81.31 83 PHE A CA 1
ATOM 606 C C . PHE A 1 83 ? 4.149 -3.030 4.023 1.00 81.31 83 PHE A C 1
ATOM 608 O O . PHE A 1 83 ? 5.133 -3.754 4.190 1.00 81.31 83 PHE A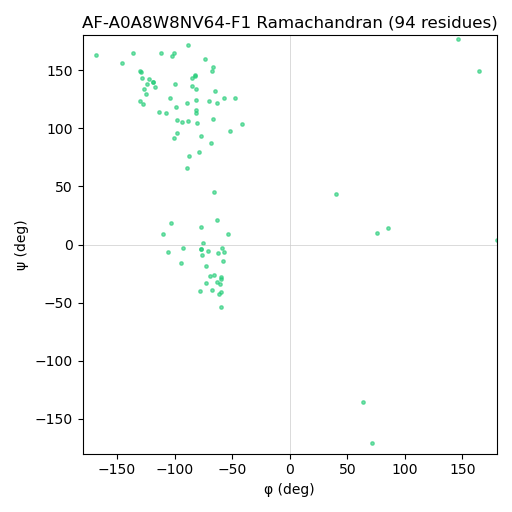 O 1
ATOM 615 N N . VAL A 1 84 ? 3.380 -2.622 5.020 1.00 76.38 84 VAL A N 1
ATOM 616 C CA . VAL A 1 84 ? 3.543 -3.124 6.370 1.00 76.38 84 VAL A CA 1
ATOM 617 C C . VAL A 1 84 ? 2.692 -4.377 6.430 1.00 76.38 84 VAL A C 1
ATOM 619 O O . VAL A 1 84 ? 1.577 -4.362 6.941 1.00 76.38 84 VAL A O 1
ATOM 622 N N . GLN A 1 85 ? 3.208 -5.451 5.830 1.00 59.47 85 GLN A N 1
ATOM 623 C CA . GLN A 1 85 ? 2.613 -6.774 5.931 1.00 59.47 85 GLN A CA 1
ATOM 624 C C . GLN A 1 85 ? 2.287 -7.052 7.399 1.00 59.47 85 GLN A C 1
ATOM 626 O O . GLN A 1 85 ? 3.186 -7.042 8.246 1.00 59.47 85 GLN A O 1
ATOM 631 N N . SER A 1 86 ? 1.032 -7.407 7.692 1.00 46.47 86 SER A N 1
ATOM 632 C CA . SER A 1 86 ? 0.649 -7.996 8.985 1.00 46.47 86 SER A CA 1
ATOM 633 C C . SER A 1 86 ? 1.417 -9.306 9.282 1.00 46.47 86 SER A C 1
ATOM 635 O O . SER A 1 86 ? 1.256 -9.888 10.352 1.00 46.47 86 SER A O 1
ATOM 637 N N . THR A 1 87 ? 2.260 -9.766 8.347 1.00 41.66 87 THR A N 1
ATOM 638 C CA . THR A 1 87 ? 3.140 -10.938 8.405 1.00 41.66 87 THR A CA 1
ATOM 639 C C . THR A 1 87 ? 4.639 -10.630 8.495 1.00 41.66 87 THR A C 1
ATOM 641 O O . THR A 1 87 ? 5.423 -11.582 8.556 1.00 41.66 87 THR A O 1
ATOM 644 N N . ARG A 1 88 ? 5.084 -9.372 8.697 1.00 41.03 88 ARG A N 1
ATOM 645 C CA . ARG A 1 88 ? 6.233 -9.225 9.608 1.00 41.03 88 ARG A CA 1
ATOM 646 C C . ARG A 1 88 ? 5.686 -9.582 10.973 1.00 41.03 88 ARG A C 1
ATOM 648 O O . ARG A 1 88 ? 5.202 -8.725 11.702 1.00 41.03 88 ARG A O 1
ATOM 655 N N . ASN A 1 89 ? 5.724 -10.875 11.281 1.00 37.72 89 ASN A N 1
ATOM 656 C CA . ASN A 1 89 ? 5.709 -11.344 12.644 1.00 37.72 89 ASN A CA 1
ATOM 657 C C . ASN A 1 89 ? 6.628 -10.398 13.431 1.00 37.72 89 ASN A C 1
ATOM 659 O O . ASN A 1 89 ? 7.848 -10.513 13.388 1.00 37.72 89 ASN A O 1
ATOM 663 N N . ILE A 1 90 ? 6.033 -9.483 14.194 1.00 45.31 90 ILE A N 1
ATOM 664 C CA . ILE A 1 90 ? 6.684 -8.845 15.341 1.00 45.31 90 ILE A CA 1
ATOM 665 C C . ILE A 1 90 ? 7.137 -9.930 16.350 1.00 45.31 90 ILE A C 1
ATOM 667 O O . ILE A 1 90 ? 7.885 -9.648 17.275 1.00 45.31 90 ILE A O 1
ATOM 671 N N . ASN A 1 91 ? 6.756 -11.191 16.102 1.00 38.66 91 ASN A N 1
ATOM 672 C CA . ASN A 1 91 ? 7.199 -12.413 16.756 1.00 38.66 91 ASN A CA 1
ATOM 673 C C . ASN A 1 91 ? 8.214 -13.267 15.967 1.00 38.66 91 ASN A C 1
ATOM 675 O O . ASN A 1 91 ? 8.345 -14.442 16.295 1.00 38.66 91 ASN A O 1
ATOM 679 N N . THR A 1 92 ? 8.932 -12.773 14.949 1.00 39.03 92 THR A N 1
ATOM 680 C CA . THR A 1 92 ? 10.152 -13.490 14.532 1.00 39.03 92 THR A CA 1
ATOM 681 C C . THR A 1 92 ? 11.248 -13.083 15.514 1.00 39.03 92 THR A C 1
ATOM 683 O O . THR A 1 92 ? 11.728 -11.949 15.415 1.00 39.03 92 THR A O 1
ATOM 686 N N . PRO A 1 93 ? 11.654 -13.929 16.483 1.00 37.66 93 PRO A N 1
ATOM 687 C CA . PRO A 1 93 ? 12.898 -13.669 17.176 1.00 37.66 93 PRO A CA 1
ATOM 688 C C . PRO A 1 93 ? 13.976 -13.613 16.096 1.00 37.66 93 PRO A C 1
ATOM 690 O O . PRO A 1 93 ? 14.087 -14.515 15.263 1.00 37.66 93 PRO A O 1
ATOM 693 N N . ILE A 1 94 ? 14.730 -12.520 16.080 1.00 47.44 94 ILE A N 1
ATOM 694 C CA . ILE A 1 94 ? 16.051 -12.492 15.468 1.00 47.44 94 ILE A CA 1
ATOM 695 C C . ILE A 1 94 ? 16.828 -13.666 16.074 1.00 47.44 94 ILE A C 1
ATOM 697 O O . ILE A 1 94 ? 17.280 -13.597 17.213 1.00 47.44 94 ILE A O 1
ATOM 701 N N . LEU A 1 95 ? 16.872 -14.796 15.368 1.00 40.44 95 LEU A N 1
ATOM 702 C CA . LEU A 1 95 ? 17.710 -15.916 15.765 1.00 40.44 95 LEU A CA 1
ATOM 703 C C . LEU A 1 95 ? 19.152 -15.443 15.598 1.00 40.44 95 LEU A C 1
ATOM 705 O O . LEU A 1 95 ? 19.601 -15.187 14.478 1.00 40.44 95 LEU A O 1
ATOM 709 N N . GLY A 1 96 ? 19.791 -15.219 16.747 1.00 35.78 96 GLY A N 1
ATOM 710 C CA . GLY A 1 96 ? 21.237 -15.102 16.874 1.00 35.78 96 GLY A CA 1
ATOM 711 C C . GLY A 1 96 ? 21.939 -16.439 16.709 1.00 35.78 96 GLY A C 1
ATOM 712 O O . GLY A 1 96 ? 21.247 -17.476 16.579 1.00 35.78 96 GLY A O 1
#

Radius of gyration: 13.23 Å; Cα contacts (8 Å, |Δi|>4): 189; chains: 1; bounding box: 34×29×34 Å

InterPro domains:
  IPR004043 LCCL domain [PF03815] (9-88)
  IPR036609 LCCL domain superfamily [G3DSA:2.170.130.20] (5-93)
  IPR036609 LCCL domain superfamily [SSF69848] (8-72)